Protein AF-A0A7S2IT10-F1 (afdb_monomer_lite)

pLDDT: mean 93.84, std 7.86, range [48.75, 98.62]

InterPro domains:
  IPR031121 KH domain cont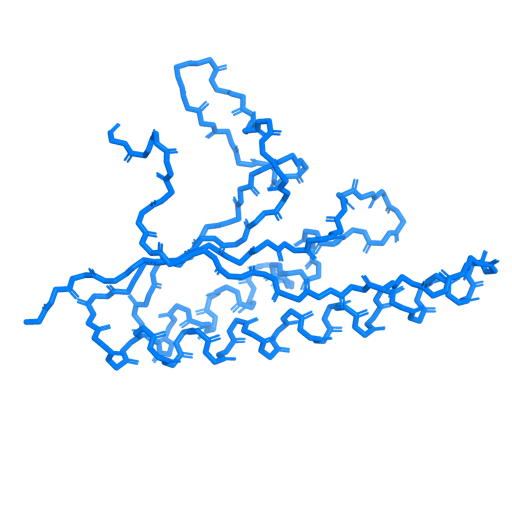aining protein RIK/BLOM7 [PTHR15744] (5-102)
  IPR036612 K Homology domain, type 1 superfamily [G3DSA:3.30.1370.10] (5-103)
  IPR036612 K Homology domain, type 1 superfamily [SSF54791] (8-96)
  IPR047889 KHDC4, second type I KH domain [cd22386] (5-100)
  IPR055256 KHDC4/BBP-like, KH-domain type I [PF22675] (15-89)

Sequence (122 aa):
QGKRQCQFLIGIEEEPQFQVKQKVLGRHGQNMKSVAEKTGAKLRLRGRGSGFLEGAEQVESSDPLMLCVSAPDTWSYQEAHRLVWELLESVHSSYRSFRERSGQPAAELRIEVNEGPRPGSY

Radius of gyration: 14.58 Å; chains: 1; bounding box: 34×26×43 Å

Foldseek 3Di:
DAKWKKKKFLQDAADPPLRLLCLLLDDVNVLQVVLCVVQVKHKAWAAHPNCQFDDPVRHGDPDGTIIMIIGGDDRSVVSSVVSSVVSSVVSLVSVQVVCVVVVHDGDPDDIDMGIDDDPPPD

Structure (mmCIF, N/CA/C/O backbone):
data_AF-A0A7S2IT10-F1
#
_entry.id   AF-A0A7S2IT10-F1
#
loop_
_atom_site.group_PDB
_atom_site.id
_atom_site.type_symbol
_atom_site.label_atom_id
_atom_site.label_alt_id
_atom_site.label_comp_id
_atom_site.label_asym_id
_atom_site.label_entity_id
_atom_site.label_seq_id
_atom_site.pdbx_PDB_ins_code
_atom_site.Cartn_x
_atom_site.Cartn_y
_atom_site.Cartn_z
_atom_site.occupancy
_atom_site.B_iso_or_equiv
_atom_site.auth_seq_id
_atom_site.auth_comp_id
_atom_site.auth_asym_id
_atom_site.auth_atom_id
_atom_site.pdbx_PDB_model_num
ATOM 1 N N . GLN A 1 1 ? 15.816 -8.949 -19.234 1.00 53.53 1 GLN A N 1
ATOM 2 C CA . GLN A 1 1 ? 15.083 -9.267 -17.988 1.00 53.53 1 GLN A CA 1
ATOM 3 C C . GLN A 1 1 ? 13.777 -8.493 -18.023 1.00 53.53 1 GLN A C 1
ATOM 5 O O . GLN A 1 1 ? 13.800 -7.352 -18.463 1.00 53.53 1 GLN A O 1
ATOM 10 N N . GLY A 1 2 ? 12.652 -9.142 -17.718 1.00 80.19 2 GLY A N 1
ATOM 11 C CA . GLY A 1 2 ? 11.317 -8.583 -17.947 1.00 80.19 2 GLY A CA 1
ATOM 12 C C . GLY A 1 2 ? 10.753 -7.826 -16.747 1.00 80.19 2 GLY A C 1
ATOM 13 O O . GLY A 1 2 ? 11.156 -8.067 -15.608 1.00 80.19 2 GLY A O 1
ATOM 14 N N . LYS A 1 3 ? 9.778 -6.957 -17.030 1.00 88.06 3 LYS A N 1
ATOM 15 C CA . LYS A 1 3 ? 8.951 -6.273 -16.033 1.00 88.06 3 LYS A CA 1
ATOM 16 C C . LYS A 1 3 ? 8.328 -7.296 -15.079 1.00 88.06 3 LYS A C 1
ATOM 18 O O . LYS A 1 3 ? 7.730 -8.270 -15.535 1.00 88.06 3 LYS A O 1
ATOM 23 N N . ARG A 1 4 ? 8.404 -7.038 -13.775 1.00 95.62 4 ARG A N 1
ATOM 24 C CA . ARG A 1 4 ? 7.758 -7.855 -12.735 1.00 95.62 4 ARG A CA 1
ATOM 25 C C . ARG A 1 4 ? 6.658 -7.071 -12.046 1.00 95.62 4 ARG A C 1
ATOM 27 O O . ARG A 1 4 ? 6.733 -5.847 -11.940 1.00 95.62 4 ARG A O 1
ATOM 34 N N . GLN A 1 5 ? 5.611 -7.769 -11.632 1.00 96.19 5 GLN A N 1
ATOM 35 C CA . GLN A 1 5 ? 4.450 -7.164 -10.996 1.00 96.19 5 GLN A CA 1
ATOM 36 C C . GLN A 1 5 ? 3.978 -8.059 -9.863 1.00 96.19 5 GLN A C 1
ATOM 38 O O . GLN A 1 5 ? 4.080 -9.275 -9.983 1.00 96.19 5 GLN A O 1
ATOM 43 N N . CYS A 1 6 ? 3.460 -7.450 -8.805 1.00 97.44 6 CYS A N 1
ATOM 44 C CA . CYS A 1 6 ? 2.775 -8.153 -7.730 1.00 97.44 6 CYS A CA 1
ATOM 45 C C . CYS A 1 6 ? 1.743 -7.238 -7.063 1.00 97.44 6 CYS A C 1
ATOM 47 O O . CYS A 1 6 ? 1.678 -6.030 -7.340 1.00 97.44 6 CYS A O 1
ATOM 49 N N . GLN A 1 7 ? 0.886 -7.822 -6.233 1.00 97.50 7 GLN A N 1
ATOM 50 C CA . GLN A 1 7 ? -0.112 -7.112 -5.443 1.00 97.50 7 GLN A CA 1
ATOM 51 C C . GLN A 1 7 ? -0.026 -7.575 -3.996 1.00 97.50 7 GLN A C 1
ATOM 53 O O . GLN A 1 7 ? -0.192 -8.759 -3.719 1.00 97.50 7 GLN A O 1
ATOM 58 N N . PHE A 1 8 ? 0.195 -6.633 -3.086 1.00 98.06 8 PHE A N 1
ATOM 59 C CA . PHE A 1 8 ? 0.143 -6.879 -1.652 1.00 98.06 8 PHE A CA 1
ATOM 60 C C . PHE A 1 8 ? -1.271 -6.609 -1.160 1.00 98.06 8 PHE A C 1
ATOM 62 O O . PHE A 1 8 ? -1.721 -5.460 -1.199 1.00 98.06 8 PHE A O 1
ATOM 69 N N . LEU A 1 9 ? -1.971 -7.643 -0.702 1.00 97.31 9 LEU A N 1
ATOM 70 C CA . LEU A 1 9 ? -3.247 -7.472 -0.021 1.00 97.31 9 LEU A CA 1
ATOM 71 C C . LEU A 1 9 ? -2.989 -6.892 1.370 1.00 97.31 9 LEU A C 1
ATOM 73 O O . LEU A 1 9 ? -2.156 -7.392 2.125 1.00 97.31 9 LEU A O 1
ATOM 77 N N . ILE A 1 10 ? -3.698 -5.813 1.702 1.00 96.81 10 ILE A N 1
ATOM 78 C CA . ILE A 1 10 ? -3.471 -5.089 2.959 1.00 96.81 10 ILE A CA 1
ATOM 79 C C . ILE A 1 10 ? -4.182 -5.778 4.126 1.00 96.81 10 ILE A C 1
ATOM 81 O O . ILE A 1 10 ? -3.730 -5.661 5.260 1.00 96.81 10 ILE A O 1
ATOM 85 N N . GLY A 1 11 ? -5.276 -6.502 3.871 1.00 95.81 11 GLY A N 1
ATOM 86 C CA . GLY A 1 11 ? -6.019 -7.235 4.905 1.00 95.81 11 GLY A CA 1
ATOM 87 C C . GLY A 1 11 ? -6.736 -6.343 5.929 1.00 95.81 11 GLY A C 1
ATOM 88 O O . GLY A 1 11 ? -7.244 -6.844 6.926 1.00 95.81 11 GLY A O 1
ATOM 89 N N . ILE A 1 12 ? -6.775 -5.029 5.695 1.00 95.81 12 ILE A N 1
ATOM 90 C CA . ILE A 1 12 ? -7.465 -4.037 6.522 1.00 95.81 12 ILE A CA 1
ATOM 91 C C . ILE A 1 12 ? -8.351 -3.218 5.584 1.00 95.81 12 ILE A C 1
ATOM 93 O O . ILE A 1 12 ? -7.854 -2.650 4.608 1.00 95.81 12 ILE A O 1
ATOM 97 N N . GLU A 1 13 ? -9.649 -3.161 5.872 1.00 94.00 13 GLU A N 1
ATOM 98 C CA . GLU A 1 13 ? -10.577 -2.283 5.155 1.00 94.00 13 GLU A CA 1
ATOM 99 C C . GLU A 1 13 ? -10.362 -0.823 5.579 1.00 94.00 13 GLU A C 1
ATOM 101 O O . GLU A 1 13 ? -10.011 -0.533 6.726 1.00 94.00 13 GLU A O 1
ATOM 106 N N . GLU A 1 14 ? -10.577 0.114 4.657 1.00 96.06 14 GLU A N 1
ATOM 107 C CA . GLU A 1 14 ? -10.502 1.538 4.982 1.00 96.06 14 GLU A CA 1
ATOM 108 C C . GLU A 1 14 ? -11.625 1.938 5.944 1.00 96.06 14 GLU A C 1
ATOM 110 O O . GLU A 1 14 ? -12.805 1.749 5.655 1.00 96.06 14 GLU A O 1
ATOM 115 N N . GLU A 1 15 ? -11.247 2.549 7.069 1.00 94.81 15 GLU A N 1
ATOM 116 C CA . GLU A 1 15 ? -12.185 3.081 8.056 1.00 94.81 15 GLU A CA 1
ATOM 117 C C . GLU A 1 15 ? -11.780 4.486 8.544 1.00 94.81 15 GLU A C 1
ATOM 119 O O . GLU A 1 15 ? -10.585 4.812 8.571 1.00 94.81 15 GLU A O 1
ATOM 124 N N . PRO A 1 16 ? -12.743 5.322 8.983 1.00 95.06 16 PRO A N 1
ATOM 125 C CA . PRO A 1 16 ? -12.469 6.693 9.419 1.00 95.06 16 PRO A CA 1
ATOM 126 C C . PRO A 1 16 ? -11.518 6.827 10.615 1.00 95.06 16 PRO A C 1
ATOM 128 O O . PRO A 1 16 ? -10.827 7.842 10.717 1.00 95.06 16 PRO A O 1
ATOM 131 N N . GLN A 1 17 ? -11.494 5.849 11.524 1.00 95.75 17 GLN A N 1
ATOM 132 C CA . GLN A 1 17 ? -10.750 5.912 12.783 1.00 95.75 17 GLN A CA 1
ATOM 133 C C . GLN A 1 17 ? -9.270 5.560 12.603 1.00 95.75 17 GLN A C 1
ATOM 135 O O . GLN A 1 17 ? -8.402 6.249 13.140 1.00 95.75 17 GLN A O 1
ATOM 140 N N . PHE A 1 18 ? -8.973 4.497 11.851 1.00 96.56 18 PHE A N 1
ATOM 141 C CA . PHE A 1 18 ? -7.600 4.044 11.627 1.00 96.56 18 PHE A CA 1
ATOM 142 C C . PHE A 1 18 ? -6.963 4.628 10.359 1.00 96.56 18 PHE A C 1
ATOM 144 O O . PHE A 1 18 ? -5.764 4.924 10.360 1.00 96.56 18 PHE A O 1
ATOM 151 N N . GLN A 1 19 ? -7.761 4.834 9.302 1.00 96.94 19 GLN A N 1
ATOM 152 C CA . GLN A 1 19 ? -7.342 5.435 8.028 1.00 96.94 19 GLN A CA 1
ATOM 153 C C . GLN A 1 19 ? -6.142 4.708 7.404 1.00 96.94 19 GLN A C 1
ATOM 155 O O . GLN A 1 19 ? -5.082 5.303 7.162 1.00 96.94 19 GLN A O 1
ATOM 160 N N . VAL A 1 20 ? -6.279 3.398 7.165 1.00 97.69 20 VAL A N 1
ATOM 161 C CA . VAL A 1 20 ? -5.182 2.549 6.672 1.00 97.69 20 VAL A CA 1
ATOM 162 C C . VAL A 1 20 ? -4.580 3.083 5.373 1.00 97.69 20 VAL A C 1
ATOM 164 O O . VAL A 1 20 ? -3.356 3.105 5.242 1.00 97.69 20 VAL A O 1
ATOM 167 N N . LYS A 1 21 ? -5.392 3.623 4.457 1.00 96.88 21 LYS A N 1
ATOM 168 C CA . LYS A 1 21 ? -4.914 4.290 3.239 1.00 96.88 21 LYS A CA 1
ATOM 169 C C . LYS A 1 21 ? -3.878 5.361 3.558 1.00 96.88 21 LYS A C 1
ATOM 171 O O . LYS A 1 21 ? -2.821 5.399 2.931 1.00 96.88 21 LYS A O 1
ATOM 176 N N . GLN A 1 22 ? -4.153 6.231 4.529 1.00 97.12 22 GLN A N 1
ATOM 177 C CA . GLN A 1 22 ? -3.224 7.302 4.889 1.00 97.12 22 GLN A CA 1
ATOM 178 C C . GLN A 1 22 ? -1.938 6.754 5.513 1.00 97.12 22 GLN A C 1
ATOM 180 O O . GLN A 1 22 ? -0.859 7.282 5.242 1.00 97.12 22 GLN A O 1
ATOM 185 N N . LYS A 1 23 ? -2.028 5.685 6.314 1.00 97.81 23 LYS A N 1
ATOM 186 C CA . LYS A 1 23 ? -0.854 5.018 6.904 1.00 97.81 23 LYS A CA 1
ATOM 187 C C . LYS A 1 23 ? 0.033 4.377 5.842 1.00 97.81 23 LYS A C 1
ATOM 189 O O . LYS A 1 23 ? 1.252 4.493 5.922 1.00 97.81 23 LYS A O 1
ATOM 194 N N . VAL A 1 24 ? -0.578 3.772 4.827 1.00 97.81 24 VAL A N 1
ATOM 195 C CA . VAL A 1 24 ? 0.132 3.168 3.697 1.00 97.81 24 VAL A CA 1
ATOM 196 C C . VAL A 1 24 ? 0.785 4.260 2.858 1.00 97.81 24 VAL A C 1
ATOM 198 O O . VAL A 1 24 ? 2.003 4.257 2.715 1.00 97.81 24 VAL A O 1
ATOM 201 N N . LEU A 1 25 ? 0.018 5.240 2.367 1.00 97.50 25 LEU A N 1
ATOM 202 C CA . LEU A 1 25 ? 0.537 6.321 1.518 1.00 97.50 25 LEU A CA 1
ATOM 203 C C . LEU A 1 25 ? 1.599 7.173 2.231 1.00 97.50 25 LEU A C 1
ATOM 205 O O . LEU A 1 25 ? 2.566 7.620 1.608 1.00 97.50 25 LEU A O 1
ATOM 209 N N . GLY A 1 26 ? 1.436 7.386 3.535 1.00 96.31 26 GLY A N 1
ATOM 210 C CA . GLY A 1 26 ? 2.238 8.314 4.318 1.00 96.31 26 GLY A CA 1
ATOM 211 C C . GLY A 1 26 ? 1.870 9.773 4.041 1.00 96.31 26 GLY A C 1
ATOM 212 O O . GLY A 1 26 ? 1.099 10.104 3.133 1.00 96.31 26 GLY A O 1
ATOM 213 N N . ARG A 1 27 ? 2.450 10.685 4.828 1.00 95.44 27 ARG A N 1
ATOM 214 C CA . ARG A 1 27 ? 2.210 12.129 4.695 1.00 95.44 27 ARG A CA 1
ATOM 215 C C . ARG A 1 27 ? 2.547 12.586 3.270 1.00 95.44 27 ARG A C 1
ATOM 217 O O . ARG A 1 27 ? 3.671 12.402 2.819 1.00 95.44 27 ARG A O 1
ATOM 224 N N . HIS A 1 28 ? 1.577 13.162 2.560 1.00 93.81 28 HIS A N 1
ATOM 225 C CA . HIS A 1 28 ? 1.713 13.573 1.150 1.00 93.81 28 HIS A CA 1
ATOM 226 C C . HIS A 1 28 ? 2.247 12.470 0.204 1.00 93.81 28 HIS A C 1
ATOM 228 O O . HIS A 1 28 ? 2.948 12.770 -0.772 1.00 93.81 28 HIS A O 1
ATOM 234 N N . GLY A 1 29 ? 1.957 11.196 0.499 1.00 95.12 29 GLY A N 1
ATOM 235 C CA . GLY A 1 29 ? 2.406 10.062 -0.313 1.00 95.12 29 GLY A CA 1
ATOM 236 C C . GLY A 1 29 ? 3.885 9.696 -0.136 1.00 95.12 29 GLY A C 1
ATOM 237 O O . GLY A 1 29 ? 4.441 9.020 -1.002 1.00 95.12 29 GLY A O 1
ATOM 238 N N . GLN A 1 30 ? 4.553 10.168 0.925 1.00 97.44 30 GLN A N 1
ATOM 239 C CA . GLN A 1 30 ? 6.006 10.032 1.077 1.00 97.44 30 GLN A CA 1
ATOM 240 C C . GLN A 1 30 ? 6.492 8.578 1.110 1.00 97.44 30 GLN A C 1
ATOM 242 O O . GLN A 1 30 ? 7.577 8.301 0.599 1.00 97.44 30 GLN A O 1
ATOM 247 N N . ASN A 1 31 ? 5.700 7.647 1.648 1.00 97.69 31 ASN A N 1
ATOM 248 C CA . ASN A 1 31 ? 6.079 6.234 1.654 1.00 97.69 31 ASN A CA 1
ATOM 249 C C . ASN A 1 31 ? 6.175 5.716 0.214 1.00 97.69 31 ASN A C 1
ATOM 251 O O . ASN A 1 31 ? 7.182 5.129 -0.170 1.00 97.69 31 ASN A O 1
ATOM 255 N N . MET A 1 32 ? 5.168 6.017 -0.614 1.00 97.12 32 MET A N 1
ATOM 256 C CA . MET A 1 32 ? 5.139 5.605 -2.021 1.00 97.12 32 MET A CA 1
ATOM 257 C C . MET A 1 32 ? 6.284 6.233 -2.812 1.00 97.12 32 MET A C 1
ATOM 259 O O . MET A 1 32 ? 6.958 5.542 -3.572 1.00 97.12 32 MET A O 1
ATOM 263 N N . LYS A 1 33 ? 6.523 7.535 -2.605 1.00 97.69 33 LYS A N 1
ATOM 264 C CA . LYS A 1 33 ? 7.617 8.268 -3.255 1.00 97.69 33 LYS A CA 1
ATOM 265 C C . LYS A 1 33 ? 8.970 7.664 -2.906 1.00 97.69 33 LYS A C 1
ATOM 267 O O . LYS A 1 33 ? 9.740 7.375 -3.811 1.00 97.69 33 LYS A O 1
ATOM 272 N N . SER A 1 34 ? 9.221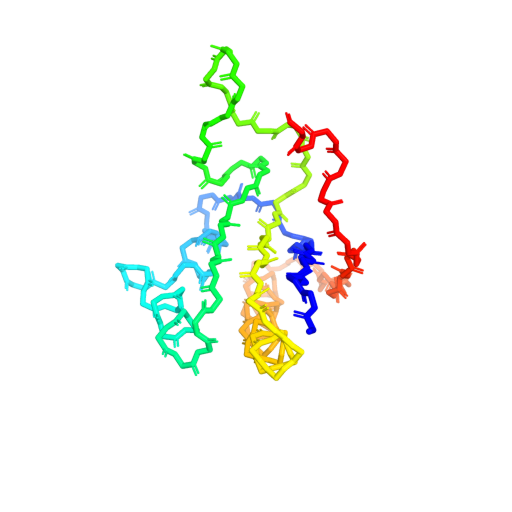 7.381 -1.627 1.00 98.00 34 SER A N 1
ATOM 273 C CA . SER A 1 34 ? 10.500 6.816 -1.193 1.00 98.00 34 SER A CA 1
ATOM 274 C C . SER A 1 34 ? 10.770 5.440 -1.804 1.00 98.00 34 SER A C 1
ATOM 276 O O . SER A 1 34 ? 11.892 5.181 -2.239 1.00 98.00 34 SER A O 1
ATOM 278 N N . VAL A 1 35 ? 9.758 4.566 -1.887 1.00 98.25 35 VAL A N 1
ATOM 279 C CA . VAL A 1 35 ? 9.924 3.263 -2.552 1.00 98.25 35 VAL A CA 1
ATOM 280 C C . VAL A 1 35 ? 10.156 3.444 -4.052 1.00 98.25 35 VAL A C 1
ATOM 282 O O . VAL A 1 35 ? 11.071 2.833 -4.602 1.00 98.25 35 VAL A O 1
ATOM 285 N N . ALA A 1 36 ? 9.375 4.302 -4.714 1.00 97.88 36 ALA A N 1
ATOM 286 C CA . ALA A 1 36 ? 9.514 4.560 -6.146 1.00 97.88 36 ALA A CA 1
ATOM 287 C C . ALA A 1 36 ? 10.893 5.140 -6.504 1.00 97.88 36 ALA A C 1
ATOM 289 O O . ALA A 1 36 ? 11.521 4.677 -7.451 1.00 97.88 36 ALA A O 1
ATOM 290 N N . GLU A 1 37 ? 11.396 6.101 -5.727 1.00 98.12 37 GLU A N 1
ATOM 291 C CA . GLU A 1 37 ? 12.704 6.736 -5.934 1.00 98.12 37 GLU A CA 1
ATOM 292 C C . GLU A 1 37 ? 13.864 5.752 -5.752 1.00 98.12 37 GLU A C 1
ATOM 294 O O . GLU A 1 37 ? 14.791 5.742 -6.557 1.00 98.12 37 GLU A O 1
ATOM 299 N N . LYS A 1 38 ? 13.810 4.890 -4.727 1.00 97.75 38 LYS A N 1
ATOM 300 C CA . LYS A 1 38 ? 14.882 3.919 -4.442 1.00 97.75 38 LYS A CA 1
ATOM 301 C C . LYS A 1 38 ? 14.961 2.777 -5.450 1.00 97.75 38 LYS A C 1
ATOM 303 O O . LYS A 1 38 ? 16.024 2.192 -5.622 1.00 97.75 38 LYS A O 1
ATOM 308 N N . THR A 1 39 ? 13.836 2.424 -6.067 1.00 97.81 39 THR A N 1
ATOM 309 C CA . THR A 1 39 ? 13.714 1.173 -6.833 1.00 97.81 39 THR A CA 1
ATOM 310 C C . THR A 1 39 ? 13.398 1.388 -8.304 1.00 97.81 39 THR A C 1
ATOM 312 O O . THR A 1 39 ? 13.572 0.474 -9.101 1.00 97.81 39 THR A O 1
ATOM 315 N N . GLY A 1 40 ? 12.885 2.556 -8.689 1.00 97.44 40 GLY A N 1
ATOM 316 C CA . GLY A 1 40 ? 12.309 2.784 -10.015 1.00 97.44 40 GLY A CA 1
ATOM 317 C C . GLY A 1 40 ? 10.977 2.056 -10.249 1.00 97.44 40 GLY A C 1
ATOM 318 O O . GLY A 1 40 ? 10.454 2.077 -11.367 1.00 97.44 40 GLY A O 1
ATOM 319 N N . ALA A 1 41 ? 10.407 1.399 -9.231 1.00 97.88 41 ALA A N 1
ATOM 320 C CA . ALA A 1 41 ? 9.118 0.733 -9.343 1.00 97.88 41 ALA A CA 1
ATOM 321 C C . ALA A 1 41 ? 7.956 1.740 -9.362 1.00 97.88 41 ALA A C 1
ATOM 323 O O . ALA A 1 41 ? 7.984 2.794 -8.729 1.00 97.88 41 ALA A O 1
ATOM 324 N N . LYS A 1 42 ? 6.883 1.381 -10.067 1.00 97.19 42 LYS A N 1
ATOM 325 C CA . LYS A 1 42 ? 5.607 2.102 -10.047 1.00 97.19 42 LYS A CA 1
ATOM 326 C C . LYS A 1 42 ? 4.686 1.446 -9.026 1.00 97.19 42 LYS A C 1
ATOM 328 O O . LYS A 1 42 ? 4.400 0.256 -9.149 1.00 97.19 42 LYS A O 1
ATOM 333 N N . LEU A 1 43 ? 4.202 2.229 -8.065 1.00 97.38 43 LEU A N 1
ATOM 334 C CA . LEU A 1 43 ? 3.269 1.783 -7.032 1.00 97.38 43 LEU A CA 1
ATOM 335 C C . LEU A 1 43 ? 1.883 2.396 -7.249 1.00 97.38 43 LEU A C 1
ATOM 337 O O . LEU A 1 43 ? 1.775 3.556 -7.653 1.00 97.38 43 LEU A O 1
ATOM 341 N N . ARG A 1 44 ? 0.821 1.632 -6.979 1.00 96.25 44 ARG A N 1
ATOM 342 C CA . ARG A 1 44 ? -0.567 2.125 -6.974 1.00 96.25 44 ARG A CA 1
ATOM 343 C C . ARG A 1 44 ? -1.366 1.468 -5.860 1.00 96.25 44 ARG A C 1
ATOM 345 O O . ARG A 1 44 ? -1.407 0.245 -5.792 1.00 96.25 44 ARG A O 1
ATOM 352 N N . LEU A 1 45 ? -2.041 2.271 -5.046 1.00 97.31 45 LEU A N 1
ATOM 353 C CA . LEU A 1 45 ? -3.050 1.776 -4.115 1.00 97.31 45 LEU A CA 1
ATOM 354 C C . LEU A 1 45 ? -4.371 1.580 -4.870 1.00 97.31 45 LEU A C 1
ATOM 356 O O . LEU A 1 45 ? -4.763 2.461 -5.633 1.00 97.31 45 LEU A O 1
ATOM 360 N N . ARG A 1 46 ? -5.017 0.427 -4.698 1.00 96.38 46 ARG A N 1
ATOM 361 C CA . ARG A 1 46 ? -6.260 0.033 -5.383 1.00 96.38 46 ARG A CA 1
ATOM 362 C C . ARG A 1 46 ? -7.170 -0.761 -4.452 1.00 96.38 46 ARG A C 1
ATOM 364 O O . ARG A 1 46 ? -6.753 -1.131 -3.360 1.00 96.38 46 ARG A O 1
ATOM 371 N N . GLY A 1 47 ? -8.381 -1.053 -4.916 1.00 95.25 47 GLY A N 1
ATOM 372 C CA . GLY A 1 47 ? -9.400 -1.765 -4.144 1.00 95.25 47 GLY A CA 1
ATOM 373 C C . GLY A 1 47 ? -10.312 -0.812 -3.380 1.00 95.25 47 GLY A C 1
ATOM 374 O O . GLY A 1 47 ? -10.167 0.414 -3.469 1.00 95.25 47 GLY A O 1
ATOM 375 N N . ARG A 1 48 ? -11.243 -1.389 -2.626 1.00 96.38 48 ARG A N 1
ATOM 376 C CA . ARG A 1 48 ? -12.234 -0.648 -1.838 1.00 96.38 48 ARG A CA 1
ATOM 377 C C . ARG A 1 48 ? -11.563 0.305 -0.848 1.00 96.38 48 ARG A C 1
ATOM 379 O O . ARG A 1 48 ? -10.651 -0.081 -0.119 1.00 96.38 48 ARG A O 1
ATOM 386 N N . GLY A 1 49 ? -12.008 1.558 -0.827 1.00 95.75 49 GLY A N 1
ATOM 387 C CA . GLY A 1 49 ? -11.509 2.614 0.055 1.00 95.75 49 GLY A CA 1
ATOM 388 C C . GLY A 1 49 ? -10.184 3.257 -0.377 1.00 95.75 49 GLY A C 1
ATOM 389 O O . GLY A 1 49 ? -9.690 4.171 0.298 1.00 95.75 49 GLY A O 1
ATOM 390 N N . SER A 1 50 ? -9.597 2.820 -1.498 1.00 96.12 50 SER A N 1
ATOM 391 C CA . SER A 1 50 ? -8.304 3.328 -1.986 1.00 96.12 50 SER A CA 1
ATOM 392 C C . SER A 1 50 ? -8.352 4.768 -2.505 1.00 96.12 50 SER A C 1
ATOM 394 O O . SER A 1 50 ? -7.332 5.457 -2.498 1.00 96.12 50 SER A O 1
ATOM 396 N N . GLY A 1 51 ? -9.514 5.238 -2.950 1.00 94.81 51 GLY A N 1
ATOM 397 C CA . GLY A 1 51 ? -9.702 6.470 -3.713 1.00 94.81 51 GLY A CA 1
ATOM 398 C C . GLY A 1 51 ? -9.275 6.365 -5.180 1.00 94.81 51 GLY A C 1
ATOM 399 O O . GLY A 1 51 ? -9.292 7.374 -5.883 1.00 94.81 51 GLY A O 1
ATOM 400 N N . PHE A 1 52 ? -8.842 5.189 -5.648 1.00 94.62 52 PHE A N 1
ATOM 401 C CA . PHE A 1 52 ? -8.383 4.997 -7.020 1.00 94.62 52 PHE A CA 1
ATOM 402 C C . PHE A 1 52 ? -9.538 4.545 -7.916 1.00 94.62 52 PHE A C 1
ATOM 404 O O . PHE A 1 52 ? -9.967 3.393 -7.849 1.00 94.62 52 PHE A O 1
ATOM 411 N N . LEU A 1 53 ? -10.005 5.454 -8.772 1.00 94.94 53 LEU A N 1
ATOM 412 C CA . LEU A 1 53 ? -11.051 5.188 -9.757 1.00 94.94 53 LEU A CA 1
ATOM 413 C C . LEU A 1 53 ? -10.459 4.499 -10.993 1.00 94.94 53 LEU A C 1
ATOM 415 O O . LEU A 1 53 ? -9.440 4.935 -11.536 1.00 94.94 53 LEU A O 1
ATOM 419 N N . GLU A 1 54 ? -11.091 3.417 -11.441 1.00 92.00 54 GLU A N 1
ATOM 420 C CA . GLU A 1 54 ? -10.688 2.664 -12.626 1.00 92.00 54 GLU A CA 1
ATOM 421 C C . GLU A 1 54 ? -11.882 2.186 -13.464 1.00 92.00 54 GLU A C 1
ATOM 423 O O . GLU A 1 54 ? -13.040 2.283 -13.063 1.00 92.00 54 GLU A O 1
ATOM 428 N N . GLY A 1 55 ? -11.586 1.701 -14.673 1.00 89.06 55 GLY A N 1
ATOM 429 C CA . GLY A 1 55 ? -12.598 1.282 -15.641 1.00 89.06 55 GLY A CA 1
ATOM 430 C C . GLY A 1 55 ? -13.334 2.445 -16.315 1.00 89.06 55 GLY A C 1
ATOM 431 O O . GLY A 1 55 ? -13.090 3.623 -16.035 1.00 89.06 55 GLY A O 1
ATOM 432 N N . ALA A 1 56 ? -14.235 2.097 -17.237 1.00 91.06 56 ALA A N 1
ATOM 433 C CA . ALA A 1 56 ? -15.074 3.060 -17.953 1.00 91.06 56 ALA A CA 1
ATOM 434 C C . ALA A 1 56 ? -16.015 3.822 -17.005 1.00 91.06 56 ALA A C 1
ATOM 436 O O . ALA A 1 56 ? -16.200 5.024 -17.159 1.00 91.06 56 ALA A O 1
ATOM 437 N N . GLU A 1 57 ? -16.513 3.137 -15.975 1.00 93.19 57 GLU A N 1
ATOM 438 C CA . GLU A 1 57 ? -17.454 3.689 -14.996 1.00 93.19 57 GLU A CA 1
ATOM 439 C C . GLU A 1 57 ? -16.795 4.612 -13.955 1.00 93.19 57 GLU A C 1
ATOM 441 O O . GLU A 1 57 ? -17.499 5.223 -13.158 1.00 93.19 57 GLU A O 1
ATOM 446 N N . GLN A 1 58 ? -15.457 4.734 -13.947 1.00 94.69 58 GLN A N 1
ATOM 447 C CA . GLN A 1 58 ? -14.706 5.568 -12.994 1.00 94.69 58 GLN A CA 1
ATOM 448 C C . GLN A 1 58 ? -15.079 5.281 -11.531 1.00 94.69 58 GLN A C 1
ATOM 450 O O . GLN A 1 58 ? -15.304 6.191 -10.734 1.00 94.69 58 GLN A O 1
ATOM 455 N N . VAL A 1 59 ? -15.110 3.999 -11.170 1.00 95.00 59 VAL A N 1
ATOM 456 C CA . VAL A 1 59 ? -15.405 3.533 -9.810 1.00 95.00 59 VAL A CA 1
ATOM 457 C C . VAL A 1 59 ? -14.189 2.848 -9.203 1.00 95.00 59 VAL A C 1
ATOM 459 O O . VAL A 1 59 ? -13.291 2.392 -9.911 1.00 95.00 59 VAL A O 1
ATOM 462 N N . GLU A 1 60 ? -14.135 2.780 -7.876 1.00 95.25 60 GLU A N 1
ATOM 463 C CA . GLU A 1 60 ? -13.145 1.935 -7.211 1.00 95.25 60 GLU A CA 1
ATOM 464 C C . GLU A 1 60 ? -13.378 0.458 -7.545 1.00 95.25 60 GLU A C 1
ATOM 466 O O . GLU A 1 60 ? -14.510 0.011 -7.739 1.00 95.25 60 GLU A O 1
ATOM 471 N N . SER A 1 61 ? -12.296 -0.321 -7.556 1.00 93.06 61 SER A N 1
ATOM 472 C CA . SER A 1 61 ? -12.402 -1.775 -7.654 1.00 93.06 61 SER A CA 1
ATOM 473 C C . SER A 1 61 ? -13.161 -2.353 -6.457 1.00 93.06 61 SER A C 1
ATOM 475 O O . SER A 1 61 ? -12.922 -1.965 -5.311 1.00 93.06 61 SER A O 1
ATOM 477 N N . SER A 1 62 ? -13.997 -3.359 -6.715 1.00 92.94 62 SER A N 1
ATOM 478 C CA . SER A 1 62 ? -14.634 -4.170 -5.676 1.00 92.94 62 SER A CA 1
ATOM 479 C C . SER A 1 62 ? -13.666 -5.108 -4.952 1.00 92.94 62 SER A C 1
ATOM 481 O O . SER A 1 62 ? -14.086 -5.775 -4.012 1.00 92.94 62 SER A O 1
ATOM 483 N N . ASP A 1 63 ? -12.403 -5.199 -5.369 1.00 93.62 63 ASP A N 1
ATOM 484 C CA . ASP A 1 63 ? -11.387 -6.024 -4.711 1.00 93.62 63 ASP A CA 1
ATOM 485 C C . ASP A 1 63 ? -10.998 -5.490 -3.320 1.00 93.62 63 ASP A C 1
ATOM 487 O O . ASP A 1 63 ? -11.124 -4.287 -3.061 1.00 93.62 63 ASP A O 1
ATOM 491 N N . PRO A 1 64 ? -10.450 -6.346 -2.434 1.00 95.69 64 PRO A N 1
ATOM 492 C CA . PRO A 1 64 ? -9.829 -5.893 -1.193 1.00 95.69 64 PRO A CA 1
ATOM 493 C C . PRO A 1 64 ? -8.753 -4.828 -1.431 1.00 95.69 64 PRO A C 1
ATOM 495 O O . PRO A 1 64 ? -8.085 -4.817 -2.470 1.00 95.69 64 PRO A O 1
ATOM 498 N N . LEU A 1 65 ? -8.561 -3.948 -0.445 1.00 97.12 65 LEU A N 1
ATOM 499 C CA . LEU A 1 65 ? -7.531 -2.916 -0.502 1.00 97.12 65 LEU A CA 1
ATOM 500 C C . LEU A 1 65 ? -6.147 -3.555 -0.713 1.00 97.12 65 LEU A C 1
ATOM 502 O O . LEU A 1 65 ? -5.731 -4.445 0.036 1.00 97.12 65 LEU A O 1
ATOM 506 N N . MET A 1 66 ? -5.431 -3.093 -1.737 1.00 97.06 66 MET A N 1
ATOM 507 C CA . MET A 1 66 ? -4.152 -3.664 -2.149 1.00 97.06 66 MET A CA 1
ATOM 508 C C . MET A 1 66 ? -3.170 -2.608 -2.649 1.00 97.06 66 MET A C 1
ATOM 510 O O . MET A 1 66 ? -3.556 -1.604 -3.255 1.00 97.06 66 MET A O 1
ATOM 514 N N . LEU A 1 67 ? -1.880 -2.872 -2.455 1.00 97.81 67 LEU A N 1
ATOM 515 C CA . LEU A 1 67 ? -0.798 -2.091 -3.042 1.00 97.81 67 LEU A CA 1
ATOM 516 C C . LEU A 1 67 ? -0.187 -2.856 -4.221 1.00 97.81 67 LEU A C 1
ATOM 518 O O . LEU A 1 67 ? 0.453 -3.891 -4.050 1.00 97.81 67 LEU A O 1
ATOM 522 N N . CYS A 1 68 ? -0.387 -2.344 -5.433 1.00 97.31 68 CYS A N 1
ATOM 523 C CA . CYS A 1 68 ? 0.158 -2.921 -6.656 1.00 97.31 68 CYS A CA 1
ATOM 524 C C . CYS A 1 68 ? 1.558 -2.370 -6.937 1.00 97.31 68 CYS A C 1
ATOM 526 O O . CYS A 1 68 ? 1.743 -1.151 -6.980 1.00 97.31 68 CYS A O 1
ATOM 528 N N . VAL A 1 69 ? 2.510 -3.259 -7.219 1.00 97.94 69 VAL A N 1
ATOM 529 C CA . VAL A 1 69 ? 3.895 -2.922 -7.570 1.00 97.94 69 VAL A CA 1
ATOM 530 C C . VAL A 1 69 ? 4.177 -3.360 -9.005 1.00 97.94 69 VAL A C 1
ATOM 532 O O . VAL A 1 69 ? 3.799 -4.447 -9.431 1.00 97.94 69 VAL A O 1
ATOM 535 N N . SER A 1 70 ? 4.834 -2.498 -9.777 1.00 97.25 70 SER A N 1
ATOM 536 C CA . SER A 1 70 ? 5.335 -2.782 -11.124 1.00 97.25 70 SER A CA 1
ATOM 537 C C . SER A 1 70 ? 6.788 -2.338 -11.232 1.00 97.25 70 SER A C 1
ATOM 539 O O . SER A 1 70 ? 7.057 -1.141 -11.311 1.00 97.25 70 SER A O 1
ATOM 541 N N . ALA A 1 71 ? 7.714 -3.289 -11.270 1.00 97.38 71 ALA A N 1
ATOM 542 C CA . ALA A 1 71 ? 9.148 -3.039 -11.326 1.00 97.38 71 ALA A CA 1
ATOM 543 C C . ALA A 1 71 ? 9.721 -3.294 -12.734 1.00 97.38 71 ALA A C 1
ATOM 545 O O . ALA A 1 71 ? 9.262 -4.216 -13.419 1.00 97.38 71 ALA A O 1
ATOM 546 N N . PRO A 1 72 ? 10.706 -2.493 -13.182 1.00 96.06 72 PRO A N 1
ATOM 547 C CA . PRO A 1 72 ? 11.316 -2.638 -14.505 1.00 96.06 72 PRO A CA 1
ATOM 548 C C . PRO A 1 72 ? 12.172 -3.906 -14.645 1.00 96.06 72 PRO A C 1
ATOM 550 O O . PRO A 1 72 ? 12.208 -4.493 -15.725 1.00 96.06 72 PRO A O 1
ATOM 553 N N . ASP A 1 73 ? 12.808 -4.353 -13.563 1.00 96.00 73 ASP A N 1
ATOM 554 C CA . ASP A 1 73 ? 13.699 -5.512 -13.542 1.00 96.00 73 ASP A CA 1
ATOM 555 C C . ASP A 1 73 ? 13.657 -6.262 -12.197 1.00 96.00 73 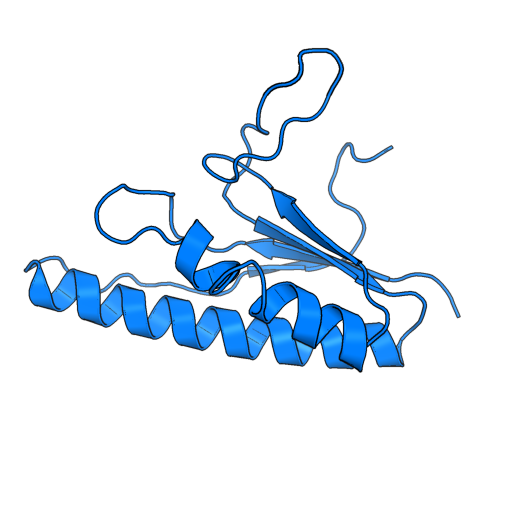ASP A C 1
ATOM 557 O O . ASP A 1 73 ? 12.898 -5.924 -11.285 1.00 96.00 73 ASP A O 1
ATOM 561 N N . THR A 1 74 ? 14.451 -7.331 -12.098 1.00 95.75 74 THR A N 1
ATOM 562 C CA . THR A 1 74 ? 14.493 -8.228 -10.936 1.00 95.75 74 THR A CA 1
ATOM 563 C C . THR A 1 74 ? 15.006 -7.541 -9.671 1.00 95.75 74 THR A C 1
ATOM 565 O O . THR A 1 74 ? 14.467 -7.803 -8.598 1.00 95.75 74 THR A O 1
ATOM 568 N N . TRP A 1 75 ? 16.023 -6.684 -9.778 1.00 96.19 75 TRP A N 1
ATOM 569 C CA . TRP A 1 75 ? 16.610 -6.016 -8.616 1.00 96.19 75 TRP A CA 1
ATOM 570 C C . TRP A 1 75 ? 15.630 -4.986 -8.058 1.00 96.19 75 TRP A C 1
ATOM 572 O O . TRP A 1 75 ? 15.287 -5.034 -6.876 1.00 96.19 75 TRP A O 1
ATOM 582 N N . SER A 1 76 ? 15.073 -4.148 -8.939 1.00 97.62 76 SER A N 1
ATOM 583 C CA . SER A 1 76 ? 14.013 -3.204 -8.587 1.00 97.62 76 SER A CA 1
ATOM 584 C C . SER A 1 76 ? 12.814 -3.901 -7.951 1.00 97.62 76 SER A C 1
ATOM 586 O O . SER A 1 76 ? 12.219 -3.374 -7.016 1.00 97.62 76 SER A O 1
ATOM 588 N N . TYR A 1 77 ? 12.450 -5.087 -8.450 1.00 97.88 77 TYR A N 1
ATOM 589 C CA . TYR A 1 77 ? 11.353 -5.877 -7.902 1.00 97.88 77 TYR A CA 1
ATOM 590 C C . TYR A 1 77 ? 11.636 -6.347 -6.478 1.00 97.88 77 TYR A C 1
ATOM 592 O O . TYR A 1 77 ? 10.812 -6.132 -5.595 1.00 97.88 77 TYR A O 1
ATOM 600 N N . GLN A 1 78 ? 12.794 -6.970 -6.253 1.00 97.88 78 GLN A N 1
ATOM 601 C CA . GLN A 1 78 ? 13.169 -7.505 -4.945 1.00 97.88 78 GLN A CA 1
ATOM 602 C C . GLN A 1 78 ? 13.255 -6.399 -3.894 1.00 97.88 78 GLN A C 1
ATOM 604 O O . GLN A 1 78 ? 12.711 -6.550 -2.800 1.00 97.88 78 GLN A O 1
ATOM 609 N N . GLU A 1 79 ? 13.870 -5.268 -4.241 1.00 98.38 79 GLU A N 1
ATOM 610 C CA . GLU A 1 79 ? 13.990 -4.153 -3.307 1.00 98.38 79 GLU A CA 1
ATOM 611 C C . GLU A 1 79 ? 12.637 -3.473 -3.054 1.00 98.38 79 GLU A C 1
ATOM 613 O O . GLU A 1 79 ? 12.301 -3.181 -1.907 1.00 98.38 79 GLU A O 1
ATOM 618 N N . ALA A 1 80 ? 11.799 -3.291 -4.084 1.00 98.50 80 ALA A N 1
ATOM 619 C CA . ALA A 1 80 ? 10.450 -2.753 -3.894 1.00 98.50 80 ALA A CA 1
ATOM 620 C C . ALA A 1 80 ? 9.586 -3.685 -3.039 1.00 98.50 80 ALA A C 1
ATOM 622 O O . ALA A 1 80 ? 8.875 -3.212 -2.155 1.00 98.50 80 ALA A O 1
ATOM 623 N N . HIS A 1 81 ? 9.678 -4.998 -3.262 1.00 98.25 81 HIS A N 1
ATOM 624 C CA . HIS A 1 81 ? 8.974 -5.997 -2.470 1.00 98.25 81 HIS A CA 1
ATOM 625 C C . HIS A 1 81 ? 9.387 -5.919 -0.997 1.00 98.25 81 HIS A C 1
ATOM 627 O O . HIS A 1 81 ? 8.522 -5.860 -0.126 1.00 98.25 81 HIS A O 1
ATOM 633 N N . ARG A 1 82 ? 10.695 -5.874 -0.708 1.00 98.56 82 ARG A N 1
ATOM 634 C CA . ARG A 1 82 ? 11.222 -5.757 0.661 1.00 98.56 82 ARG A CA 1
ATOM 635 C C . ARG A 1 82 ? 10.713 -4.493 1.359 1.00 98.56 82 ARG A C 1
ATOM 637 O O . ARG A 1 82 ? 10.180 -4.576 2.461 1.00 98.56 82 ARG A O 1
ATOM 644 N N . LEU A 1 83 ? 10.828 -3.337 0.702 1.00 98.62 83 LEU A N 1
ATOM 645 C CA . LEU A 1 83 ? 10.411 -2.052 1.273 1.00 98.62 83 LEU A CA 1
ATOM 646 C C . LEU A 1 83 ? 8.896 -1.973 1.508 1.00 98.62 83 LEU A C 1
ATOM 648 O O . LEU A 1 83 ? 8.453 -1.426 2.518 1.00 98.62 83 LEU A O 1
ATOM 652 N N . VAL A 1 84 ? 8.093 -2.515 0.587 1.00 98.56 84 VAL A N 1
ATOM 653 C CA . VAL A 1 84 ? 6.633 -2.578 0.748 1.00 98.56 84 VAL A CA 1
ATOM 654 C C . VAL A 1 84 ? 6.245 -3.534 1.871 1.00 98.56 84 VAL A C 1
ATOM 656 O O . VAL A 1 84 ? 5.376 -3.196 2.671 1.00 98.56 84 VAL A O 1
ATOM 659 N N . TRP A 1 85 ? 6.902 -4.690 1.966 1.00 98.38 85 TRP A N 1
ATOM 660 C CA . TRP A 1 85 ? 6.676 -5.641 3.050 1.00 98.38 85 TRP A CA 1
ATOM 661 C C . TRP A 1 85 ? 6.923 -4.998 4.421 1.00 98.38 85 TRP A C 1
ATOM 663 O O . TRP A 1 85 ? 6.050 -5.024 5.284 1.00 98.38 85 TRP A O 1
ATOM 673 N N . GLU A 1 86 ? 8.075 -4.346 4.605 1.00 98.25 86 GLU A N 1
ATOM 674 C CA . GLU A 1 86 ? 8.430 -3.649 5.853 1.00 98.25 86 GLU A CA 1
ATOM 675 C C . GLU A 1 86 ? 7.429 -2.543 6.214 1.00 98.25 86 GLU A C 1
ATOM 677 O O . GLU A 1 86 ? 7.041 -2.393 7.376 1.00 98.25 86 GLU A O 1
ATOM 682 N N . LEU A 1 87 ? 6.972 -1.786 5.213 1.00 98.31 87 LEU A N 1
ATOM 683 C CA . LEU A 1 87 ? 5.933 -0.778 5.395 1.00 98.31 87 LEU A CA 1
ATOM 684 C C . LEU A 1 87 ? 4.626 -1.407 5.898 1.00 98.31 87 LEU A C 1
ATOM 686 O O . LEU A 1 87 ? 4.040 -0.911 6.861 1.00 98.31 87 LEU A O 1
ATOM 690 N N . LEU A 1 88 ? 4.158 -2.481 5.259 1.00 98.25 88 LEU A N 1
ATOM 691 C CA . LEU A 1 88 ? 2.893 -3.120 5.620 1.00 98.25 88 LEU A CA 1
ATOM 692 C C . LEU A 1 88 ? 2.954 -3.800 6.991 1.00 98.25 88 LEU A C 1
ATOM 694 O O . LEU A 1 88 ? 1.988 -3.693 7.743 1.00 98.25 88 LEU A O 1
ATOM 698 N N . GLU A 1 89 ? 4.094 -4.375 7.377 1.00 97.94 89 GLU A N 1
ATOM 699 C CA . GLU A 1 89 ? 4.316 -4.875 8.742 1.00 97.94 89 GLU A CA 1
ATOM 700 C C . GLU A 1 89 ? 4.160 -3.760 9.788 1.00 97.94 89 GLU A C 1
ATOM 702 O O . GLU A 1 89 ? 3.485 -3.929 10.809 1.00 97.94 89 GLU A O 1
ATOM 707 N N . SER A 1 90 ? 4.714 -2.574 9.517 1.00 97.62 90 SER A N 1
ATOM 708 C CA . SER A 1 90 ? 4.557 -1.407 10.395 1.00 97.62 90 SER A CA 1
ATOM 709 C C . SER A 1 90 ? 3.094 -0.949 10.499 1.00 97.62 90 SER A C 1
ATOM 711 O O . SER A 1 90 ? 2.604 -0.631 11.592 1.00 97.62 90 SER A O 1
ATOM 713 N N . VAL A 1 91 ? 2.363 -0.966 9.379 1.00 97.88 91 VAL A N 1
ATOM 714 C CA . VAL A 1 91 ? 0.927 -0.646 9.340 1.00 97.88 91 VAL A CA 1
ATOM 715 C C . VAL A 1 91 ? 0.114 -1.677 10.128 1.00 97.88 91 VAL A C 1
ATOM 717 O O . VAL A 1 91 ? -0.718 -1.294 10.951 1.00 97.88 91 VAL A O 1
ATOM 720 N N . HIS A 1 92 ? 0.379 -2.972 9.944 1.00 97.50 92 HIS A N 1
ATOM 721 C CA . HIS A 1 92 ? -0.281 -4.062 10.670 1.00 97.50 92 HIS A CA 1
ATOM 722 C C . HIS A 1 92 ? -0.011 -4.002 12.171 1.00 97.50 92 HIS A C 1
ATOM 724 O O . HIS A 1 92 ? -0.923 -4.215 12.968 1.00 97.50 92 HIS A O 1
ATOM 730 N N . SER A 1 93 ? 1.222 -3.693 12.574 1.00 96.38 93 SER A N 1
ATOM 731 C CA . SER A 1 93 ? 1.572 -3.466 13.981 1.00 96.38 93 SER A CA 1
ATOM 732 C C . SER A 1 93 ? 0.766 -2.302 14.568 1.00 96.38 93 SER A C 1
ATOM 734 O O . SER A 1 93 ? 0.096 -2.449 15.591 1.00 96.38 93 SER A O 1
ATOM 736 N N . SER A 1 94 ? 0.709 -1.176 13.848 1.00 96.50 94 SER A N 1
ATOM 737 C CA . SER A 1 94 ? -0.092 -0.014 14.250 1.00 96.50 94 SER A CA 1
ATOM 738 C C . SER A 1 94 ? -1.584 -0.339 14.372 1.00 96.50 94 SER A C 1
ATOM 740 O O . SER A 1 94 ? -2.243 0.160 15.288 1.00 96.50 94 SER A O 1
ATOM 742 N N . TYR A 1 95 ? -2.118 -1.176 13.474 1.00 96.94 95 TYR A N 1
ATOM 743 C CA . TYR A 1 95 ? -3.514 -1.612 13.506 1.00 96.94 95 TYR A CA 1
ATOM 744 C C . TYR A 1 95 ? -3.808 -2.518 14.696 1.00 96.94 95 TYR A C 1
ATOM 746 O O . TYR A 1 95 ? -4.793 -2.305 15.397 1.00 96.94 95 TYR A O 1
ATOM 754 N N . ARG A 1 96 ? -2.923 -3.478 14.991 1.00 95.50 96 ARG A N 1
ATOM 755 C CA . ARG A 1 96 ? -3.035 -4.328 16.185 1.00 95.50 96 ARG A CA 1
ATOM 756 C C . ARG A 1 96 ? -3.105 -3.485 17.459 1.00 95.50 96 ARG A C 1
ATOM 758 O O . ARG A 1 96 ? -4.039 -3.657 18.237 1.00 95.50 96 ARG A O 1
ATOM 765 N N . SER A 1 97 ? -2.212 -2.505 17.619 1.00 94.88 97 SER A N 1
ATOM 766 C CA . SER A 1 97 ? -2.257 -1.594 18.771 1.00 94.88 97 SER A CA 1
ATOM 767 C C . SER A 1 97 ? -3.492 -0.686 18.780 1.00 94.88 97 SER A C 1
ATOM 769 O O . SER A 1 97 ? -3.967 -0.300 19.844 1.00 94.88 97 SER A O 1
ATOM 771 N N . PHE A 1 98 ? -4.009 -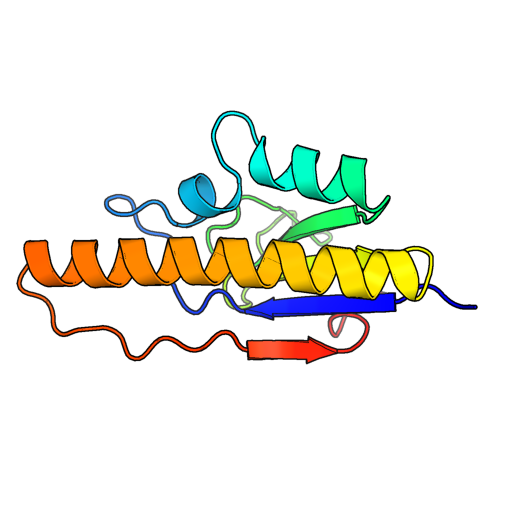0.295 17.612 1.00 95.31 98 PHE A N 1
ATOM 772 C CA . PHE A 1 98 ? -5.264 0.452 17.519 1.00 95.31 98 PHE A CA 1
ATOM 773 C C . PHE A 1 98 ? -6.444 -0.384 18.027 1.00 95.31 98 PHE A C 1
ATOM 775 O O . PHE A 1 98 ? -7.168 0.086 18.901 1.00 95.31 98 PHE A O 1
ATOM 782 N N . ARG A 1 99 ? -6.577 -1.635 17.569 1.00 94.12 99 ARG A N 1
ATOM 783 C CA . ARG A 1 99 ? -7.641 -2.547 18.013 1.00 94.12 99 ARG A CA 1
ATOM 784 C C . ARG A 1 99 ? -7.582 -2.819 19.511 1.00 94.12 99 ARG A C 1
ATOM 786 O O . ARG A 1 99 ? -8.610 -2.728 20.175 1.00 94.12 99 ARG A O 1
ATOM 793 N N . GLU A 1 100 ? -6.385 -3.065 20.039 1.00 93.06 100 GLU A N 1
ATOM 794 C CA . GLU A 1 100 ? -6.164 -3.286 21.471 1.00 93.06 100 GLU A CA 1
ATOM 795 C C . GLU A 1 100 ? -6.646 -2.093 22.311 1.00 93.06 100 GLU A C 1
ATOM 797 O O . GLU A 1 100 ? -7.422 -2.266 23.249 1.00 93.06 100 GLU A O 1
ATOM 802 N N . ARG A 1 101 ? -6.282 -0.860 21.926 1.00 93.12 101 ARG A N 1
ATOM 803 C CA . ARG A 1 101 ? -6.754 0.362 22.606 1.00 93.12 101 ARG A CA 1
ATOM 804 C C . ARG A 1 101 ? -8.263 0.571 22.497 1.00 93.12 101 ARG A C 1
ATOM 806 O O . ARG A 1 101 ? -8.851 1.202 23.370 1.00 93.12 101 ARG A O 1
ATOM 813 N N . SER A 1 102 ? -8.883 0.060 21.439 1.00 91.31 102 SER A N 1
ATOM 814 C CA . SER A 1 102 ? -10.332 0.097 21.235 1.00 91.31 102 SER A CA 1
ATOM 815 C C . SER A 1 102 ? -11.074 -1.065 21.911 1.00 91.31 102 SER A C 1
ATOM 817 O O . SER A 1 102 ? -12.282 -1.189 21.720 1.00 91.31 102 SER A O 1
ATOM 819 N N . GLY A 1 103 ? -10.386 -1.921 22.679 1.00 91.75 103 GLY A N 1
ATOM 820 C CA . GLY A 1 103 ? -10.981 -3.090 23.338 1.00 91.75 103 GLY A CA 1
ATOM 821 C C . GLY A 1 103 ? -11.413 -4.192 22.366 1.00 91.75 103 GLY A C 1
ATOM 822 O O . GLY A 1 103 ? -12.199 -5.066 22.726 1.00 91.75 103 GLY A O 1
ATOM 823 N N . GLN A 1 104 ? -10.934 -4.144 21.123 1.00 88.19 104 GLN A N 1
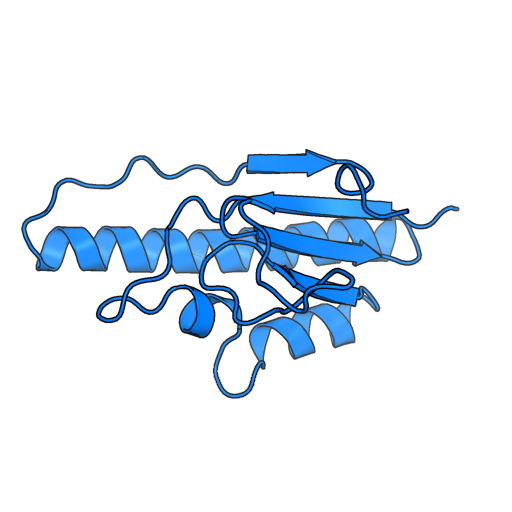ATOM 824 C CA . GLN A 1 104 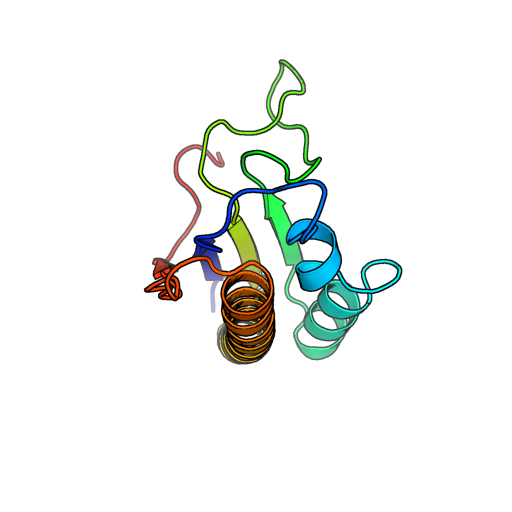? -11.211 -5.149 20.108 1.00 88.19 104 GLN A CA 1
ATOM 825 C C . GLN A 1 104 ? -10.152 -6.259 20.145 1.00 88.19 104 GLN A C 1
ATOM 827 O O . GLN A 1 104 ? -8.988 -5.991 20.455 1.00 88.19 104 GLN A O 1
ATOM 832 N N . PRO A 1 105 ? -10.516 -7.503 19.784 1.00 84.44 105 PRO A N 1
ATOM 833 C CA . PRO A 1 105 ? -9.555 -8.594 19.706 1.00 84.44 105 PRO A CA 1
ATOM 834 C C . PRO A 1 105 ? -8.450 -8.281 18.693 1.00 84.44 105 PRO A C 1
ATOM 836 O O . PRO A 1 105 ? -8.678 -7.596 17.691 1.00 84.44 105 PRO A O 1
ATOM 839 N N . ALA A 1 106 ? -7.250 -8.811 18.934 1.00 76.12 106 ALA A N 1
ATOM 840 C CA . ALA A 1 106 ? -6.148 -8.695 17.989 1.00 76.12 106 ALA A CA 1
ATOM 841 C C . ALA A 1 106 ? -6.574 -9.244 16.616 1.00 76.12 106 ALA A C 1
ATOM 843 O O . ALA A 1 106 ? -7.190 -10.303 16.516 1.00 76.12 106 ALA A O 1
ATOM 844 N N . ALA A 1 107 ? -6.289 -8.497 15.547 1.00 81.00 107 ALA A N 1
ATOM 845 C CA . ALA A 1 107 ? -6.493 -9.004 14.195 1.00 81.00 107 ALA A CA 1
ATOM 846 C C . ALA A 1 107 ? -5.367 -9.987 13.851 1.00 81.00 107 ALA A C 1
ATOM 848 O O . ALA A 1 107 ? -4.191 -9.625 13.942 1.00 81.00 107 ALA A O 1
ATOM 849 N N . GLU A 1 108 ? -5.722 -11.198 13.425 1.00 84.06 108 GLU A N 1
ATOM 850 C CA . GLU A 1 108 ? -4.785 -12.122 12.783 1.00 84.06 108 GLU A CA 1
ATOM 851 C C . GLU A 1 108 ? -4.531 -11.659 11.345 1.00 84.06 108 GLU A C 1
ATOM 853 O O . GLU A 1 108 ? -5.113 -12.162 10.389 1.00 84.06 108 GLU A O 1
ATOM 858 N N . LEU A 1 109 ? -3.694 -10.632 11.199 1.00 90.50 109 LEU A N 1
ATOM 859 C CA . LEU A 1 109 ? -3.310 -10.108 9.894 1.00 90.50 109 LEU A CA 1
ATOM 860 C C . LEU A 1 109 ? -2.093 -10.848 9.350 1.00 90.50 109 LEU A C 1
ATOM 862 O O . LEU A 1 109 ? -1.117 -11.075 10.068 1.00 90.50 109 LEU A O 1
ATOM 866 N N . ARG A 1 110 ? -2.148 -11.181 8.061 1.00 92.00 110 ARG A N 1
ATOM 867 C CA . ARG A 1 110 ? -1.018 -11.686 7.282 1.00 92.00 110 ARG A CA 1
ATOM 868 C C . ARG A 1 110 ? -0.929 -10.895 5.991 1.00 92.00 110 ARG A C 1
ATOM 870 O O . ARG A 1 110 ? -1.950 -10.563 5.394 1.00 92.00 110 ARG A O 1
ATOM 877 N N . ILE A 1 111 ? 0.292 -10.583 5.580 1.00 93.69 111 ILE A N 1
ATOM 878 C CA . ILE A 1 111 ? 0.536 -9.975 4.278 1.00 93.69 111 ILE A CA 1
ATOM 879 C C . ILE A 1 111 ? 0.467 -11.092 3.241 1.00 93.69 111 ILE A C 1
ATOM 881 O O . ILE A 1 111 ? 1.305 -11.994 3.227 1.00 93.69 111 ILE A O 1
ATOM 885 N N . GLU A 1 112 ? -0.540 -11.027 2.379 1.00 96.00 112 GLU A N 1
ATOM 886 C CA . GLU A 1 112 ? -0.669 -11.921 1.231 1.00 96.00 112 GLU A CA 1
ATOM 887 C C . GLU A 1 112 ? -0.161 -11.209 -0.021 1.00 96.00 112 GLU A C 1
ATOM 889 O O . GLU A 1 112 ? -0.499 -10.049 -0.276 1.00 96.00 112 GLU A O 1
ATOM 894 N N . VAL A 1 113 ? 0.667 -11.903 -0.802 1.00 97.19 113 VAL A N 1
ATOM 895 C CA . VAL A 1 113 ? 1.270 -11.360 -2.021 1.00 97.19 113 VAL A CA 1
ATOM 896 C C . VAL A 1 113 ? 0.860 -12.218 -3.203 1.00 97.19 113 VAL A C 1
ATOM 898 O O . VAL A 1 113 ? 1.170 -13.406 -3.260 1.00 97.19 113 VAL A O 1
ATOM 901 N N . ASN A 1 114 ? 0.195 -11.589 -4.167 1.00 96.19 114 ASN A N 1
ATOM 902 C CA . ASN A 1 114 ? -0.133 -12.203 -5.444 1.00 96.19 114 ASN A CA 1
ATOM 903 C C . ASN A 1 114 ? 0.927 -11.812 -6.471 1.00 96.19 114 ASN A C 1
ATOM 905 O O . ASN A 1 114 ? 1.090 -10.633 -6.793 1.00 96.19 114 ASN A O 1
ATOM 909 N N . GLU A 1 115 ? 1.663 -12.804 -6.963 1.00 95.44 115 GLU A N 1
ATOM 910 C CA . GLU A 1 115 ? 2.690 -12.636 -7.989 1.00 95.44 115 GLU A CA 1
ATOM 911 C C . GLU A 1 115 ? 2.077 -12.547 -9.391 1.00 95.44 115 GLU A C 1
ATOM 913 O O . GLU A 1 115 ? 1.129 -13.257 -9.727 1.00 95.44 115 GLU A O 1
ATOM 918 N N . GLY A 1 116 ? 2.661 -11.701 -10.240 1.00 92.44 116 GLY A N 1
ATOM 919 C CA . GLY A 1 116 ? 2.202 -11.471 -11.608 1.00 92.44 116 GLY A CA 1
ATOM 920 C C . GLY A 1 116 ? 1.265 -10.264 -11.759 1.00 92.44 116 GLY A C 1
ATOM 921 O O . GLY A 1 116 ? 1.097 -9.462 -10.837 1.00 92.44 116 GLY A O 1
ATOM 922 N N . PRO A 1 117 ? 0.707 -10.046 -12.964 1.00 88.19 117 PRO A N 1
ATOM 923 C CA . PRO A 1 117 ? -0.255 -8.975 -13.196 1.00 88.19 117 PRO A CA 1
ATOM 924 C C . PRO A 1 117 ? -1.581 -9.273 -12.486 1.00 88.19 117 PRO A C 1
ATOM 926 O O . PRO A 1 117 ? -2.048 -10.411 -12.489 1.00 88.19 117 PRO A O 1
ATOM 929 N N . ARG A 1 118 ? -2.232 -8.234 -11.948 1.00 83.00 118 ARG A N 1
ATOM 930 C CA . ARG A 1 118 ? -3.580 -8.376 -11.381 1.00 83.00 118 ARG A CA 1
ATOM 931 C C . ARG A 1 118 ? -4.547 -8.883 -12.469 1.00 83.00 118 ARG A C 1
ATOM 933 O O . ARG A 1 118 ? -4.550 -8.308 -13.567 1.00 83.00 118 ARG A O 1
ATOM 940 N N . PRO A 1 119 ? -5.396 -9.886 -12.184 1.00 76.62 119 PRO A N 1
ATOM 941 C CA . PRO A 1 119 ? -6.430 -10.338 -13.111 1.00 76.62 119 PRO A CA 1
ATOM 942 C C . PRO A 1 119 ? -7.279 -9.172 -13.641 1.00 76.62 119 PRO A C 1
ATOM 944 O O . PRO A 1 119 ? -7.678 -8.296 -12.880 1.00 76.62 119 PRO A O 1
ATOM 947 N N . GLY A 1 120 ? -7.518 -9.132 -14.954 1.00 69.81 120 GLY A N 1
ATOM 948 C CA . GLY A 1 120 ? -8.313 -8.072 -15.591 1.00 69.81 120 GLY A CA 1
ATOM 949 C C . GLY A 1 120 ? -7.587 -6.740 -15.835 1.00 69.81 120 GLY A C 1
ATOM 950 O O . GLY A 1 120 ? -8.238 -5.761 -16.170 1.00 69.81 120 GLY A O 1
ATOM 951 N N . SER A 1 121 ? -6.256 -6.679 -15.697 1.00 63.25 121 SER A N 1
ATOM 952 C CA . SER A 1 121 ? -5.464 -5.449 -15.926 1.00 63.25 121 SER A CA 1
ATOM 953 C C . SER A 1 121 ? -4.996 -5.241 -17.380 1.00 63.25 121 SER A C 1
ATOM 955 O O . SER A 1 121 ? -3.964 -4.595 -17.582 1.00 63.25 121 SER A O 1
ATOM 957 N N . TYR A 1 122 ? -5.692 -5.823 -18.360 1.00 48.75 122 TYR A N 1
ATOM 958 C CA . TYR A 1 122 ? -5.339 -5.741 -19.785 1.00 48.75 122 TYR A CA 1
ATOM 959 C C . TYR A 1 122 ? -5.902 -4.485 -20.448 1.00 48.75 122 TYR A C 1
ATOM 961 O O . TYR A 1 122 ? -7.044 -4.107 -20.106 1.00 48.75 122 TYR A O 1
#

Organism: NCBI:txid327968

Secondary structure (DSSP, 8-state):
---EEEEEE------TTT-HHHHHH-GGGHHHHHHHHHH--EEEEESTTS--EETTTTEE-SSPPEEEEEESSHHHHHHHHHHHHHHHHHHHHHHHHHHHHTTPPPP----EEEESSPTT--